Protein AF-A0A6V7I350-F1 (afdb_monomer_lite)

Secondary structure (DSSP, 8-state):
---HHHH----HHHHHHHHHHHHHH-TT-EEE---GGG--TTS-TT-SEEE-------SPPP-

InterPro domains:
  IPR007135 Ubiquitin-like-conjugating enzyme Atg3/Atg10 [PF03987] (14-63)

Sequence (63 aa):
ESKFRETGVLTPEEFVAAGDHLVHHCPTWQWATGDEDRIKPYLPKKKQFLITKNVPCSRRCKQ

pLDDT: mean 92.09, std 5.62, range [64.5, 97.38]

Organism: NCBI:txid1563983

Radius of gyration: 14.8 Å; chains: 1; bounding box: 40×34×26 Å

Foldseek 3Di:
DDCCVPPVDDDLVRLQVVLVVCCVVPVQKAADQPDPVPGDPSHDNRHRDIDGPDDDDPDDDDD

Structure (mmCIF, N/CA/C/O backbone):
data_AF-A0A6V7I350-F1
#
_entry.id   AF-A0A6V7I350-F1
#
loop_
_atom_site.group_PDB
_atom_site.id
_atom_site.type_symbol
_atom_site.label_atom_id
_atom_site.label_alt_id
_atom_site.label_comp_id
_atom_site.label_asym_id
_atom_site.label_entity_id
_atom_site.label_seq_id
_atom_site.pdbx_PDB_ins_code
_atom_site.Cartn_x
_atom_site.Cartn_y
_atom_site.Cartn_z
_atom_site.occupancy
_atom_site.B_iso_or_equiv
_atom_site.auth_seq_id
_atom_site.auth_comp_id
_atom_site.auth_asym_id
_atom_site.auth_atom_id
_atom_site.pdbx_PDB_model_num
ATOM 1 N N . GLU A 1 1 ? -15.751 14.662 7.835 1.00 64.50 1 GLU A N 1
ATOM 2 C CA . GLU A 1 1 ? -14.678 15.231 6.995 1.00 64.50 1 GLU A CA 1
ATOM 3 C C . GLU A 1 1 ? -13.353 14.598 7.368 1.00 64.50 1 GLU A C 1
ATOM 5 O O . GLU A 1 1 ? -13.138 14.320 8.545 1.00 64.50 1 GLU A O 1
ATOM 10 N N . SER A 1 2 ? -12.506 14.337 6.375 1.00 78.50 2 SER A N 1
ATOM 11 C CA . SER A 1 2 ? -11.146 13.850 6.603 1.00 78.50 2 SER A CA 1
ATOM 12 C C . SER A 1 2 ? -10.303 14.935 7.270 1.00 78.50 2 SER A C 1
ATOM 14 O O . SER A 1 2 ? -10.299 16.077 6.812 1.00 78.50 2 SER A O 1
ATOM 16 N N . LYS A 1 3 ? -9.544 14.572 8.308 1.00 81.25 3 LYS A N 1
ATOM 17 C CA . LYS A 1 3 ? -8.554 15.465 8.942 1.00 81.25 3 LYS A CA 1
ATOM 18 C C . LYS A 1 3 ? -7.183 15.408 8.264 1.00 81.25 3 LYS A C 1
ATOM 20 O O . LYS A 1 3 ? -6.225 16.008 8.758 1.00 81.25 3 LYS A O 1
ATOM 25 N N . PHE A 1 4 ? -7.073 14.709 7.132 1.00 86.25 4 PHE A N 1
ATOM 26 C CA . PHE A 1 4 ? -5.810 14.501 6.431 1.00 86.25 4 PHE A CA 1
ATOM 27 C C . PHE A 1 4 ? -5.131 15.817 6.034 1.00 86.25 4 PHE A C 1
ATOM 29 O O . PHE A 1 4 ? -3.927 15.960 6.209 1.00 86.25 4 PHE A O 1
ATOM 36 N N . ARG A 1 5 ? -5.889 16.811 5.553 1.00 86.06 5 ARG A N 1
ATOM 37 C CA . ARG A 1 5 ? -5.315 18.095 5.103 1.00 86.06 5 ARG A CA 1
ATOM 38 C C . ARG A 1 5 ? -4.705 18.933 6.228 1.00 86.06 5 ARG A C 1
ATOM 40 O O . ARG A 1 5 ? -3.825 19.738 5.954 1.00 86.06 5 ARG A O 1
ATOM 47 N N . GLU A 1 6 ? -5.163 18.749 7.460 1.00 87.06 6 GLU A N 1
ATOM 48 C CA . GLU A 1 6 ? -4.686 19.502 8.625 1.00 87.06 6 GLU A CA 1
ATOM 49 C C . GLU A 1 6 ? -3.569 18.762 9.363 1.00 87.06 6 GLU A C 1
ATOM 51 O O . GLU A 1 6 ? -2.593 19.366 9.795 1.00 87.06 6 GLU A O 1
ATOM 56 N N . THR A 1 7 ? -3.716 17.443 9.510 1.00 88.81 7 THR A N 1
ATOM 57 C CA . THR A 1 7 ? -2.826 16.619 10.345 1.00 88.81 7 THR A CA 1
ATOM 58 C C . THR A 1 7 ? -1.777 15.852 9.546 1.00 88.81 7 THR A C 1
ATOM 60 O O . THR A 1 7 ? -0.786 15.406 10.116 1.00 88.81 7 THR A O 1
ATOM 63 N N . GLY A 1 8 ? -1.991 15.654 8.243 1.00 90.81 8 GLY A N 1
ATOM 64 C CA . GLY A 1 8 ? -1.179 14.764 7.412 1.00 90.81 8 GLY A CA 1
ATOM 65 C C . GLY A 1 8 ? -1.330 13.276 7.756 1.00 90.81 8 GLY A C 1
ATOM 66 O O . GLY A 1 8 ? -0.548 12.464 7.265 1.00 90.81 8 GLY A O 1
ATOM 67 N N . VAL A 1 9 ? -2.305 12.903 8.595 1.00 92.69 9 VAL A N 1
ATOM 68 C CA . VAL A 1 9 ? -2.532 11.524 9.056 1.00 92.69 9 VAL A CA 1
ATOM 69 C C . VAL A 1 9 ? -3.751 10.925 8.357 1.00 92.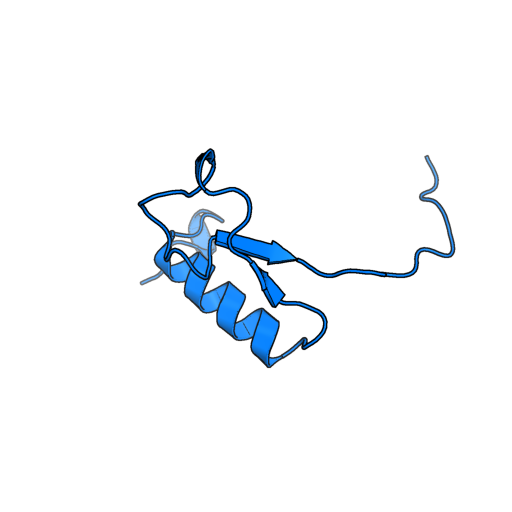69 9 VAL A C 1
ATOM 71 O O . VAL A 1 9 ? -4.759 11.605 8.178 1.00 92.69 9 VAL A O 1
ATOM 74 N N . LEU A 1 10 ? -3.651 9.648 7.975 1.00 92.75 10 LEU A N 1
ATOM 75 C CA . LEU A 1 10 ? -4.739 8.861 7.384 1.00 92.75 10 LEU A CA 1
ATOM 76 C C . LEU A 1 10 ? -5.313 7.873 8.403 1.00 92.75 10 LEU A C 1
ATOM 78 O O . LEU A 1 10 ? -4.557 7.246 9.153 1.00 92.75 10 LEU A O 1
ATOM 82 N N . THR A 1 11 ? -6.632 7.679 8.390 1.00 94.12 11 THR A N 1
ATOM 83 C CA . THR A 1 11 ? -7.266 6.549 9.090 1.00 94.12 11 THR A CA 1
ATOM 84 C C . THR A 1 11 ? -7.074 5.236 8.312 1.00 94.12 11 THR A C 1
ATOM 86 O O . THR A 1 11 ? -6.748 5.264 7.120 1.00 94.12 11 THR A O 1
ATOM 89 N N . PRO A 1 12 ? -7.279 4.060 8.938 1.00 94.06 12 PRO A N 1
ATOM 90 C CA . PRO A 1 12 ? -7.224 2.778 8.231 1.00 94.06 12 PRO A CA 1
ATOM 91 C C . PRO A 1 12 ? -8.166 2.707 7.020 1.00 94.06 12 PRO A C 1
ATOM 93 O O . PRO A 1 12 ? -7.798 2.169 5.977 1.00 94.06 12 PRO A O 1
ATOM 96 N N . GLU A 1 13 ? -9.360 3.288 7.126 1.00 93.06 13 GLU A N 1
ATOM 97 C CA . GLU A 1 13 ? -10.348 3.328 6.046 1.00 93.06 13 GLU A CA 1
ATOM 98 C C . GLU A 1 13 ? -9.877 4.221 4.894 1.00 93.06 13 GLU A C 1
ATOM 100 O O . GLU A 1 13 ? -9.979 3.838 3.727 1.00 93.06 13 GLU A O 1
ATOM 105 N N . GLU A 1 14 ? -9.308 5.385 5.216 1.00 94.81 14 GLU A N 1
ATOM 106 C CA . GLU A 1 14 ? -8.749 6.305 4.224 1.00 94.81 14 GLU A CA 1
ATOM 107 C C . GLU A 1 14 ? -7.530 5.702 3.519 1.00 94.81 14 GLU A C 1
ATOM 109 O O . GLU A 1 14 ? -7.383 5.857 2.307 1.00 94.81 14 GLU A O 1
ATOM 114 N N . PHE A 1 15 ? -6.690 4.959 4.244 1.00 95.12 15 PHE A N 1
AT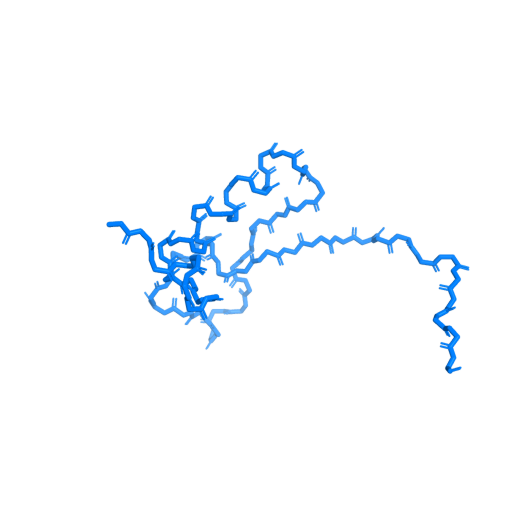OM 115 C CA . PHE A 1 15 ? -5.579 4.209 3.661 1.00 95.12 15 PHE A CA 1
ATOM 116 C C . PHE A 1 15 ? -6.065 3.170 2.643 1.00 95.12 15 PHE A C 1
ATOM 118 O O . PHE A 1 15 ? -5.524 3.090 1.539 1.00 95.12 15 PHE A O 1
ATOM 125 N N . VAL A 1 16 ? -7.108 2.401 2.977 1.00 95.62 16 VAL A N 1
ATOM 126 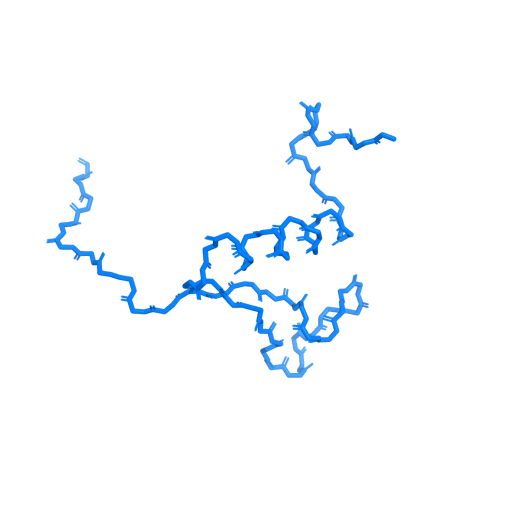C CA . VAL A 1 16 ? -7.687 1.414 2.054 1.00 95.62 16 VAL A CA 1
ATOM 127 C C . VAL A 1 16 ? -8.293 2.097 0.825 1.00 95.62 16 VAL A C 1
ATOM 129 O O . VAL A 1 16 ? -8.031 1.662 -0.295 1.00 95.62 16 VAL A O 1
ATOM 132 N N . ALA A 1 17 ? -9.040 3.189 1.005 1.00 95.12 17 ALA A N 1
ATOM 133 C CA . ALA A 1 17 ? -9.626 3.937 -0.107 1.00 95.12 17 ALA A CA 1
ATOM 134 C C . ALA A 1 17 ? -8.554 4.535 -1.039 1.00 95.12 17 ALA A C 1
ATOM 136 O O . ALA A 1 17 ? -8.643 4.404 -2.262 1.00 95.12 17 ALA A O 1
ATOM 137 N N . ALA A 1 18 ? -7.506 5.139 -0.472 1.00 95.56 18 ALA A N 1
ATOM 138 C CA . ALA A 1 18 ? -6.383 5.679 -1.235 1.00 95.56 18 ALA A CA 1
ATOM 139 C C . ALA A 1 18 ? -5.599 4.575 -1.963 1.00 95.56 18 ALA A C 1
ATOM 141 O O . ALA A 1 18 ? -5.196 4.753 -3.113 1.00 95.56 18 ALA A O 1
ATOM 142 N N . GLY A 1 19 ? -5.416 3.418 -1.324 1.00 96.06 19 GLY A N 1
ATOM 143 C CA . GLY A 1 19 ? -4.759 2.268 -1.935 1.00 96.06 19 GLY A CA 1
ATOM 144 C C . GLY A 1 19 ? -5.557 1.660 -3.088 1.00 96.06 19 GLY A C 1
ATOM 145 O O . GLY A 1 19 ? -4.980 1.355 -4.129 1.00 96.06 19 GLY A O 1
ATOM 146 N N . ASP A 1 20 ? -6.882 1.557 -2.963 1.00 96.19 20 ASP A N 1
ATOM 147 C CA . ASP A 1 20 ? -7.751 1.125 -4.065 1.00 96.19 20 ASP A CA 1
ATOM 148 C C . ASP A 1 20 ? -7.667 2.081 -5.257 1.00 96.19 20 ASP A C 1
ATOM 150 O O . ASP A 1 20 ? -7.539 1.644 -6.403 1.00 96.19 20 ASP A O 1
ATOM 154 N N . HIS A 1 21 ? -7.664 3.387 -4.985 1.00 96.56 21 HIS A N 1
ATOM 155 C CA . HIS A 1 21 ? -7.476 4.403 -6.013 1.00 96.56 21 HIS A CA 1
ATOM 156 C C . HIS A 1 21 ? -6.107 4.274 -6.701 1.00 96.56 21 HIS A C 1
ATOM 158 O O . HIS A 1 21 ? -6.028 4.378 -7.926 1.00 96.56 21 HIS A O 1
ATOM 164 N N . LEU A 1 22 ? -5.037 4.005 -5.942 1.00 96.69 22 LEU A N 1
ATOM 165 C CA . LEU A 1 22 ? -3.687 3.807 -6.477 1.00 96.69 22 LEU A CA 1
ATOM 166 C C . LEU A 1 22 ? -3.601 2.579 -7.390 1.00 96.69 22 LEU A C 1
ATOM 168 O O . LEU A 1 22 ? -3.080 2.696 -8.493 1.00 96.69 22 LEU A O 1
ATOM 172 N N . VAL A 1 23 ? -4.123 1.427 -6.961 1.00 96.38 23 VAL A N 1
ATOM 173 C CA . VAL A 1 23 ? -4.114 0.187 -7.762 1.00 96.38 23 VAL A CA 1
ATOM 174 C C . VAL A 1 23 ? -4.943 0.348 -9.040 1.00 96.38 23 VAL A C 1
ATOM 176 O O . VAL A 1 23 ? -4.575 -0.186 -10.084 1.00 96.38 23 VAL A O 1
ATOM 179 N N . HIS A 1 24 ? -6.039 1.110 -8.979 1.00 95.56 24 HIS A N 1
ATOM 180 C CA . HIS A 1 24 ? -6.876 1.387 -10.144 1.00 95.56 24 HIS A CA 1
ATOM 181 C C . HIS A 1 24 ? -6.171 2.267 -11.188 1.00 95.56 24 HIS A C 1
ATOM 183 O O . HIS A 1 24 ? -6.218 1.962 -12.377 1.00 95.56 24 HIS A O 1
ATOM 189 N N . HIS A 1 25 ? -5.505 3.341 -10.754 1.00 96.44 25 HIS A N 1
ATOM 190 C CA . HIS A 1 25 ? -4.844 4.286 -11.664 1.00 96.44 25 HIS A CA 1
ATOM 191 C C . HIS A 1 25 ? -3.460 3.811 -12.119 1.00 96.44 25 HIS A C 1
ATOM 193 O O . HIS A 1 25 ? -3.036 4.096 -13.238 1.00 96.44 25 HIS A O 1
ATOM 199 N N . CYS A 1 26 ? -2.753 3.086 -11.256 1.00 94.31 26 CYS A N 1
ATOM 200 C CA . CYS A 1 26 ? -1.394 2.620 -11.476 1.00 94.31 26 CYS A CA 1
ATOM 201 C C . CYS A 1 26 ? -1.358 1.091 -11.317 1.00 94.31 26 CYS A C 1
ATOM 203 O O . CYS A 1 26 ? -1.069 0.599 -10.224 1.00 94.31 26 CYS A O 1
ATOM 205 N N . PRO A 1 27 ? -1.578 0.314 -12.394 1.00 91.44 27 PRO A N 1
ATOM 206 C CA . PRO A 1 27 ? -1.699 -1.148 -12.320 1.00 91.44 27 PRO A CA 1
ATOM 207 C C . PRO A 1 27 ? -0.396 -1.870 -11.927 1.00 91.44 27 PRO A C 1
ATOM 209 O O . PRO A 1 27 ? -0.389 -3.082 -11.716 1.00 91.44 27 PRO A O 1
ATOM 212 N N . THR A 1 28 ? 0.720 -1.143 -11.819 1.00 94.94 28 THR A N 1
ATOM 213 C CA . THR A 1 28 ? 1.983 -1.644 -11.258 1.00 94.94 28 THR A CA 1
ATOM 214 C C . THR A 1 28 ? 1.930 -1.832 -9.741 1.00 94.94 28 THR A C 1
ATOM 216 O O . THR A 1 28 ? 2.784 -2.531 -9.190 1.00 94.94 28 THR A O 1
ATOM 219 N N . TRP A 1 29 ? 0.965 -1.206 -9.065 1.00 97.38 29 TRP A N 1
ATOM 220 C CA . TRP A 1 29 ? 0.701 -1.376 -7.642 1.00 97.38 29 TRP A CA 1
ATOM 221 C C . TRP A 1 29 ? -0.354 -2.445 -7.415 1.00 97.38 29 TRP A C 1
ATOM 223 O O . TRP A 1 29 ? -1.333 -2.540 -8.150 1.00 97.38 29 TRP A O 1
ATOM 233 N N . GLN A 1 30 ? -0.162 -3.248 -6.373 1.00 96.31 30 GLN A N 1
ATOM 234 C CA . GLN A 1 30 ? -1.063 -4.340 -6.024 1.00 96.31 30 GLN A CA 1
ATOM 235 C C . GLN A 1 30 ? -1.214 -4.449 -4.510 1.00 96.31 30 GLN A C 1
ATOM 237 O O . GLN A 1 30 ? -0.254 -4.244 -3.764 1.00 96.31 30 GLN A O 1
ATOM 242 N N . TRP A 1 31 ? -2.415 -4.810 -4.064 1.00 96.31 31 TRP A N 1
ATOM 243 C CA . TRP A 1 31 ? -2.655 -5.200 -2.679 1.00 96.31 31 TRP A CA 1
ATOM 244 C C . TRP A 1 31 ? -2.055 -6.573 -2.383 1.00 96.31 31 TRP A C 1
ATOM 246 O O . TRP A 1 31 ? -2.121 -7.489 -3.204 1.00 96.31 31 TRP A O 1
ATOM 256 N N . ALA A 1 32 ? -1.515 -6.724 -1.180 1.00 95.00 32 ALA A N 1
ATOM 257 C CA . ALA A 1 32 ? -0.988 -7.979 -0.674 1.00 95.00 32 ALA A CA 1
ATOM 258 C C . ALA A 1 32 ? -1.355 -8.180 0.805 1.00 95.00 32 ALA A C 1
ATOM 260 O O . ALA A 1 32 ? -1.630 -7.226 1.539 1.00 95.00 32 ALA A O 1
ATOM 261 N N . THR A 1 33 ? -1.380 -9.448 1.218 1.00 93.25 33 THR A N 1
ATOM 262 C CA . THR A 1 33 ? -1.719 -9.889 2.582 1.00 93.25 33 THR A CA 1
ATOM 263 C C . THR A 1 33 ? -0.475 -10.119 3.439 1.00 93.25 33 THR A C 1
ATOM 265 O O . THR A 1 33 ? -0.470 -9.737 4.604 1.00 93.25 33 THR A O 1
ATOM 268 N N . GLY A 1 34 ? 0.603 -10.652 2.851 1.00 89.69 34 GLY A N 1
ATOM 269 C CA . GLY A 1 34 ? 1.831 -11.004 3.576 1.00 89.69 34 GLY A CA 1
ATOM 270 C C . GLY A 1 34 ? 1.672 -12.249 4.440 1.00 89.69 34 GLY A C 1
ATOM 271 O O . GLY A 1 34 ? 0.763 -13.044 4.212 1.00 89.69 34 GLY A O 1
ATOM 272 N N . ASP A 1 35 ? 2.572 -12.398 5.411 1.00 91.62 35 ASP A N 1
ATOM 273 C CA . ASP A 1 35 ? 2.566 -13.512 6.359 1.00 91.62 35 ASP A CA 1
ATOM 274 C C . ASP A 1 35 ? 1.381 -13.415 7.323 1.00 91.62 35 ASP A C 1
ATOM 276 O O . ASP A 1 35 ? 1.070 -12.335 7.835 1.00 91.62 35 ASP A O 1
ATOM 280 N N . GLU A 1 36 ? 0.762 -14.557 7.625 1.00 86.75 36 GLU A N 1
ATOM 281 C CA . GLU A 1 36 ? -0.427 -14.627 8.481 1.00 86.75 36 GLU A CA 1
ATOM 282 C C . GLU A 1 36 ? -0.167 -14.102 9.901 1.00 86.75 36 GLU A C 1
ATOM 284 O O . GLU A 1 36 ? -1.005 -13.392 10.459 1.00 86.75 36 GLU A O 1
ATOM 289 N N . ASP A 1 37 ? 1.039 -14.325 10.429 1.00 90.81 37 ASP A N 1
ATOM 290 C CA . ASP A 1 37 ? 1.468 -13.858 11.755 1.00 90.81 37 ASP A CA 1
ATOM 291 C C . ASP A 1 37 ? 1.605 -12.329 11.856 1.00 90.81 37 ASP A C 1
ATOM 293 O O . ASP A 1 37 ? 1.691 -11.766 12.949 1.00 90.81 37 ASP A O 1
ATOM 297 N N . ARG A 1 38 ? 1.661 -11.629 10.715 1.00 89.31 38 ARG A N 1
ATOM 298 C CA . ARG A 1 38 ? 1.862 -10.172 10.649 1.00 89.31 38 ARG A CA 1
ATOM 299 C C . ARG A 1 38 ? 0.602 -9.411 10.253 1.00 89.31 38 ARG A C 1
ATOM 301 O O . ARG A 1 38 ? 0.648 -8.178 10.182 1.00 89.31 38 ARG A O 1
ATOM 308 N N . ILE A 1 39 ? -0.510 -10.116 10.039 1.00 92.69 39 ILE A N 1
ATOM 309 C CA . ILE A 1 39 ? -1.792 -9.517 9.668 1.00 92.69 39 ILE A CA 1
ATOM 310 C C . ILE A 1 39 ? -2.262 -8.566 10.770 1.00 92.69 39 ILE A C 1
ATOM 312 O O . ILE A 1 39 ? -2.316 -8.896 11.956 1.00 92.69 39 ILE A O 1
ATOM 316 N N . LYS A 1 40 ? -2.641 -7.358 10.360 1.00 92.44 40 LYS A N 1
ATOM 317 C CA . LYS A 1 40 ? -3.224 -6.341 11.224 1.00 92.44 40 LYS A CA 1
ATOM 318 C C . LYS A 1 40 ? -4.747 -6.482 11.232 1.00 92.44 40 LYS A C 1
ATOM 320 O O . LYS A 1 40 ? -5.365 -6.386 10.171 1.00 92.44 40 LYS A O 1
ATOM 325 N N . PRO A 1 41 ? -5.371 -6.673 12.411 1.00 92.19 41 PRO A N 1
ATOM 326 C CA . PRO A 1 41 ? -6.808 -6.933 12.509 1.00 92.19 41 PRO A CA 1
ATOM 327 C C . PRO A 1 41 ? -7.671 -5.717 12.151 1.00 92.19 41 PRO A C 1
ATOM 329 O O . PRO A 1 41 ? -8.820 -5.882 11.761 1.00 92.19 41 PRO A O 1
ATOM 332 N N . TYR A 1 42 ? -7.122 -4.504 12.252 1.00 92.19 42 TYR A N 1
ATOM 333 C CA . TYR A 1 42 ? -7.801 -3.258 11.882 1.00 92.19 42 TYR A CA 1
ATOM 334 C C . TYR A 1 42 ? -7.765 -2.967 10.369 1.00 92.19 42 TYR A C 1
ATOM 336 O O . TYR A 1 42 ? -8.284 -1.944 9.933 1.00 92.19 42 TYR A O 1
ATOM 344 N N . LEU A 1 43 ? -7.152 -3.842 9.562 1.00 93.69 43 LEU A N 1
ATOM 345 C CA . LEU A 1 43 ? -7.153 -3.766 8.101 1.00 93.69 43 LEU A CA 1
ATOM 346 C C . LEU A 1 43 ? -7.804 -5.018 7.495 1.00 93.69 43 LEU A C 1
ATOM 348 O O . LEU A 1 43 ? -7.711 -6.109 8.065 1.00 93.69 43 LEU A O 1
ATOM 352 N N . PRO A 1 44 ? -8.413 -4.925 6.299 1.00 94.19 44 PRO A N 1
ATOM 353 C CA . PRO A 1 44 ? -8.948 -6.095 5.612 1.00 94.19 44 PRO A CA 1
ATOM 354 C C . PRO A 1 44 ? -7.846 -7.113 5.297 1.00 94.19 44 PRO A C 1
ATOM 356 O O . PRO A 1 44 ? -6.781 -6.746 4.801 1.00 94.19 44 PRO A O 1
ATOM 359 N N . LYS A 1 45 ? -8.102 -8.415 5.491 1.00 91.44 45 LYS A N 1
ATOM 360 C CA . LYS A 1 45 ? -7.100 -9.480 5.255 1.00 91.44 45 LYS A CA 1
ATOM 361 C C . LYS A 1 45 ? -6.441 -9.413 3.872 1.00 91.44 45 LYS A C 1
ATOM 363 O O . LYS A 1 45 ? -5.255 -9.669 3.747 1.00 91.44 45 LYS A O 1
ATOM 368 N N . LYS A 1 46 ? -7.185 -9.044 2.825 1.00 92.31 46 LYS A N 1
ATOM 369 C CA . LYS A 1 46 ? -6.663 -8.942 1.446 1.00 92.31 46 LYS A CA 1
ATOM 370 C C . LYS A 1 46 ? -5.976 -7.609 1.119 1.00 92.31 46 LYS A C 1
ATOM 372 O O . LYS A 1 46 ? -5.440 -7.474 0.027 1.00 92.31 46 LYS A O 1
ATOM 377 N N . LYS A 1 47 ? -6.019 -6.627 2.024 1.00 95.50 47 LYS A N 1
ATOM 378 C CA . LYS A 1 47 ? -5.534 -5.254 1.814 1.00 95.50 47 LYS A CA 1
ATOM 379 C C . LYS A 1 47 ? -4.666 -4.805 2.991 1.00 95.50 47 LYS A C 1
ATOM 381 O O . LYS A 1 47 ? -5.004 -3.864 3.701 1.00 95.50 47 LYS A O 1
ATOM 386 N N . GLN A 1 48 ? -3.583 -5.539 3.239 1.00 95.44 48 GLN A N 1
ATOM 387 C CA . GLN A 1 48 ? -2.683 -5.264 4.364 1.00 95.44 48 GLN A CA 1
ATOM 388 C C . GLN A 1 48 ? -1.615 -4.240 3.982 1.00 95.44 48 GLN A C 1
ATOM 390 O O . GLN A 1 48 ? -1.339 -3.317 4.742 1.00 95.44 48 GLN A O 1
ATOM 395 N N . PHE A 1 49 ? -1.040 -4.375 2.787 1.00 95.31 49 PHE A N 1
ATOM 396 C CA . PHE A 1 49 ? -0.067 -3.429 2.248 1.00 95.31 49 PHE A CA 1
ATOM 397 C C . PHE A 1 49 ? -0.106 -3.397 0.722 1.00 95.31 49 PHE A C 1
ATOM 399 O O . PHE A 1 49 ? -0.651 -4.291 0.073 1.00 95.31 49 PHE A O 1
ATOM 406 N N . LEU A 1 50 ? 0.499 -2.355 0.160 1.00 96.62 50 LEU A N 1
ATOM 407 C CA . LEU A 1 50 ? 0.652 -2.151 -1.274 1.00 96.62 50 LEU A CA 1
ATOM 408 C C . LEU A 1 50 ? 2.088 -2.478 -1.676 1.00 96.62 50 LEU A C 1
ATOM 410 O O . LEU A 1 50 ? 3.035 -2.080 -0.998 1.00 96.62 50 LEU A O 1
ATOM 414 N N . ILE A 1 51 ? 2.255 -3.192 -2.782 1.00 96.12 51 ILE A N 1
ATOM 415 C CA . ILE A 1 51 ? 3.566 -3.543 -3.322 1.00 96.12 51 ILE A CA 1
ATOM 416 C C . ILE A 1 51 ? 3.620 -3.248 -4.817 1.00 96.12 51 ILE A C 1
ATOM 418 O O . ILE A 1 51 ? 2.657 -3.470 -5.549 1.00 96.12 51 ILE A O 1
ATOM 422 N N . THR A 1 52 ? 4.776 -2.775 -5.269 1.00 96.44 52 THR A N 1
ATOM 423 C CA . THR A 1 52 ? 5.145 -2.717 -6.681 1.00 96.44 52 THR A CA 1
ATOM 424 C C . THR A 1 52 ? 6.503 -3.394 -6.847 1.00 96.44 52 THR A C 1
ATOM 426 O O . THR A 1 52 ? 7.384 -3.254 -5.997 1.00 96.44 52 THR A O 1
ATOM 429 N N . LYS A 1 53 ? 6.655 -4.219 -7.884 1.00 94.44 53 LYS A N 1
ATOM 430 C CA . LYS A 1 53 ? 7.838 -5.068 -8.090 1.00 94.44 53 LYS A CA 1
ATOM 431 C C . LYS A 1 53 ? 8.544 -4.688 -9.384 1.00 94.44 53 LYS A C 1
ATOM 433 O O . LYS A 1 53 ? 7.914 -4.188 -10.309 1.00 94.44 53 LYS A O 1
ATOM 438 N N . ASN A 1 54 ? 9.842 -4.984 -9.450 1.00 92.94 54 ASN A N 1
ATOM 439 C CA . ASN A 1 54 ? 10.677 -4.792 -10.641 1.00 92.94 54 ASN A CA 1
ATOM 440 C C . ASN A 1 54 ? 10.757 -3.332 -11.122 1.00 92.94 54 ASN A C 1
ATOM 442 O O . ASN A 1 54 ? 10.870 -3.080 -12.318 1.00 92.94 54 ASN A O 1
ATOM 446 N N . VAL A 1 55 ? 10.708 -2.367 -10.196 1.00 93.50 55 VAL A N 1
ATOM 447 C CA . VAL A 1 55 ? 10.873 -0.948 -10.534 1.00 93.50 55 VAL A CA 1
ATOM 448 C C . VAL A 1 55 ? 12.339 -0.692 -10.913 1.00 93.50 55 VAL A C 1
ATOM 450 O O . VAL A 1 55 ? 13.224 -0.906 -10.080 1.00 93.50 55 VAL A O 1
ATOM 453 N N . PRO A 1 56 ? 12.631 -0.250 -12.149 1.00 93.88 56 PRO A N 1
ATOM 454 C CA . PRO A 1 56 ? 14.001 -0.024 -12.588 1.00 93.88 56 PRO A CA 1
ATOM 455 C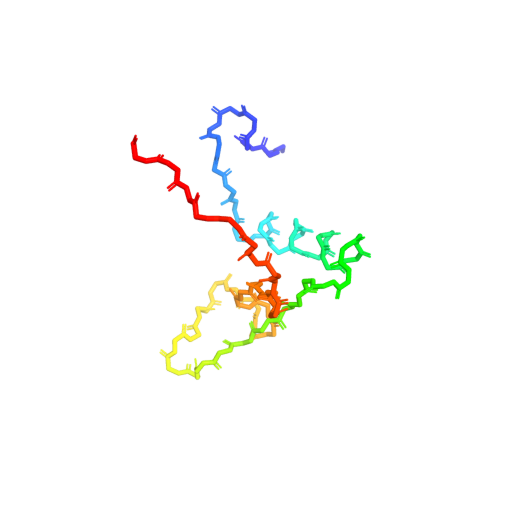 C . PRO A 1 56 ? 14.611 1.205 -11.901 1.00 93.88 56 PRO A C 1
ATOM 457 O O . PRO A 1 56 ? 13.973 2.248 -11.778 1.00 93.88 56 PRO A O 1
ATOM 460 N N . CYS A 1 57 ? 15.882 1.103 -11.507 1.00 92.75 57 CYS A N 1
ATOM 461 C CA . CYS A 1 57 ? 16.660 2.211 -10.952 1.00 92.75 57 CYS A CA 1
ATOM 462 C C . CYS A 1 57 ? 18.020 2.288 -11.658 1.00 92.75 57 CYS A C 1
ATOM 464 O O . CYS A 1 57 ? 18.964 1.588 -11.299 1.00 92.75 57 CYS A O 1
ATOM 466 N N . SER A 1 58 ? 18.116 3.111 -12.705 1.00 93.69 58 SER A N 1
ATOM 467 C CA . SER A 1 58 ? 19.311 3.191 -13.561 1.00 93.69 58 SER A CA 1
ATOM 468 C C . SER A 1 58 ? 20.444 4.038 -12.975 1.00 93.69 58 SER A C 1
ATOM 470 O O . SER A 1 58 ? 21.588 3.932 -13.414 1.00 93.69 58 SER A O 1
ATOM 472 N N . ARG A 1 59 ? 20.151 4.901 -11.995 1.00 94.00 59 ARG A N 1
ATOM 473 C CA . ARG A 1 59 ? 21.114 5.832 -11.392 1.00 94.00 59 ARG A CA 1
ATOM 474 C C . ARG A 1 59 ? 20.947 5.849 -9.879 1.00 94.00 59 ARG A C 1
ATOM 476 O O . ARG A 1 59 ? 19.832 5.943 -9.380 1.00 94.00 59 ARG A O 1
ATOM 483 N N . ARG A 1 60 ? 22.065 5.808 -9.151 1.00 91.88 60 ARG A N 1
ATOM 484 C CA . ARG A 1 60 ? 22.079 5.935 -7.687 1.00 91.88 60 ARG A CA 1
ATOM 485 C C . ARG A 1 60 ? 21.919 7.403 -7.276 1.00 91.88 60 ARG A C 1
ATOM 487 O O . ARG A 1 60 ? 22.350 8.298 -8.005 1.00 91.88 60 ARG A O 1
ATOM 494 N N . CYS A 1 61 ? 21.322 7.638 -6.107 1.00 91.56 61 CYS A N 1
ATOM 495 C CA . CYS A 1 61 ? 21.279 8.965 -5.494 1.00 91.56 61 CYS A CA 1
ATOM 496 C C . CYS A 1 61 ? 22.707 9.502 -5.282 1.00 91.56 61 CYS A C 1
ATOM 498 O O . CYS A 1 61 ? 23.607 8.730 -4.9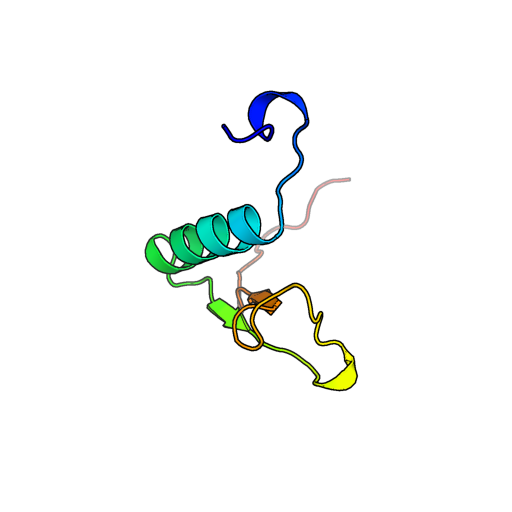40 1.00 91.56 61 CYS A O 1
ATOM 500 N N . LYS A 1 62 ? 22.912 10.804 -5.507 1.00 85.50 62 LYS A N 1
ATOM 501 C CA . LYS A 1 62 ? 24.160 11.485 -5.141 1.00 85.50 62 LYS A CA 1
ATOM 502 C C . LYS A 1 62 ? 24.075 11.866 -3.664 1.00 85.50 62 LYS A C 1
ATOM 504 O O . LYS A 1 62 ? 23.022 12.327 -3.235 1.00 85.50 62 LYS A O 1
ATOM 509 N N . GLN A 1 63 ? 25.151 11.604 -2.930 1.00 73.56 63 GLN A N 1
ATOM 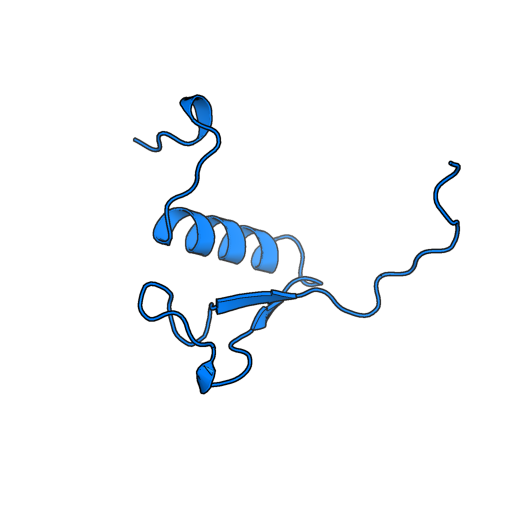510 C CA . GLN A 1 63 ? 25.262 11.923 -1.509 1.00 73.56 63 GLN A CA 1
ATOM 511 C C . GLN A 1 63 ? 25.419 13.426 -1.291 1.00 73.56 63 GLN A C 1
ATOM 513 O O . GLN A 1 63 ? 26.056 14.068 -2.159 1.00 73.56 63 GLN A O 1
#